Protein AF-A0A954HSK1-F1 (afdb_monomer_lite)

Foldseek 3Di:
DVPVVPDVVVVVVVVVVVVVVVCVVPDDDPPPPWDWDDDQFKIKIWWWFPDDPTWIKIWMAGQQQQKIKIFIQDPVVRDTDDIDIDRVCVVVVDDPPPPRWGKDKGKDAACDCDDPPFRWTRIWIWMAGPVVRDIDIDIDTDDDD

pLDDT: mean 80.38, std 12.15, range [47.47, 95.31]

Sequence (145 aa):
MKTLLKQPVLILAAGFLLGAAWVTVTQPKPALANTASGNDKFSMCTVPVAAVGETDAVFILDHLTGVLRGAYLNSQAGGFSHTYLRNVAADFQLNPSTPEPKYCIVSGNANVTGGRGNQPANGLVYVAELTSGTVVAYGFTKPQG

Radius of gyration: 23.61 Å; chains: 1; bounding box: 53×53×65 Å

Secondary structure (DSSP, 8-state):
-TTGGG-HHHHHHHHHHHHHHHHHH----------EEE-SSEEEEEEEE-STT-EEEEEEEETTT-EEEEEEEETTTTEEEEEEEEEHHHHTT--TTSSS--EEEEEEE----PPTT-PEEEEEEEEEETTTTEEEEEEEEPP--

Structure (mmCIF, N/CA/C/O backbone):
data_AF-A0A954HSK1-F1
#
_entry.id   AF-A0A954HSK1-F1
#
loop_
_atom_site.group_PDB
_atom_site.id
_atom_site.type_symbol
_atom_site.label_atom_id
_atom_site.label_alt_id
_atom_site.label_comp_id
_atom_site.label_asym_id
_atom_site.label_entity_id
_atom_site.label_seq_id
_atom_site.pdbx_PDB_ins_code
_atom_site.Cartn_x
_atom_site.Cartn_y
_atom_site.Cartn_z
_atom_site.occupancy
_atom_site.B_iso_or_equiv
_atom_site.auth_seq_id
_atom_site.auth_comp_id
_atom_site.auth_asym_id
_atom_site.auth_atom_id
_atom_site.pdbx_PDB_model_num
ATOM 1 N N . MET A 1 1 ? -33.782 -34.584 41.632 1.00 54.47 1 MET A N 1
ATOM 2 C CA . MET A 1 1 ? -33.312 -33.666 40.562 1.00 54.47 1 MET A CA 1
ATOM 3 C C . MET A 1 1 ? -34.256 -32.505 40.223 1.00 54.47 1 MET A C 1
ATOM 5 O O . MET A 1 1 ? -33.760 -31.502 39.739 1.00 54.47 1 MET A O 1
ATOM 9 N N . LYS A 1 2 ? -35.577 -32.565 40.472 1.00 53.38 2 LYS A N 1
ATOM 10 C CA . LYS A 1 2 ? -36.521 -31.496 40.058 1.00 53.38 2 LYS A CA 1
ATOM 11 C C . LYS A 1 2 ? -36.500 -30.211 40.916 1.00 53.38 2 LYS A C 1
ATOM 13 O O . LYS A 1 2 ? -37.094 -29.215 40.523 1.00 53.38 2 LYS A O 1
ATOM 18 N N . THR A 1 3 ? -35.824 -30.215 42.067 1.00 59.06 3 THR A N 1
ATOM 19 C CA . THR A 1 3 ? -35.795 -29.094 43.029 1.00 59.06 3 THR A CA 1
ATOM 20 C C . THR A 1 3 ? -34.667 -28.085 42.792 1.00 59.06 3 THR A C 1
ATOM 22 O O . THR A 1 3 ? -34.818 -26.925 43.156 1.00 59.06 3 THR A O 1
ATOM 25 N N . LEU A 1 4 ? -33.576 -28.489 42.129 1.00 57.75 4 LEU A N 1
ATOM 26 C CA . LEU A 1 4 ? -32.435 -27.613 41.815 1.00 57.75 4 LEU A CA 1
ATOM 27 C C . LEU A 1 4 ? -32.774 -26.555 40.751 1.00 57.75 4 LEU A C 1
ATOM 29 O O . LEU A 1 4 ? -32.290 -25.433 40.824 1.00 57.75 4 LEU A O 1
ATOM 33 N N . LEU A 1 5 ? -33.669 -26.877 39.809 1.00 58.47 5 LEU A N 1
ATOM 34 C CA . LEU A 1 5 ? -34.065 -25.967 38.727 1.00 58.47 5 LEU A CA 1
ATOM 35 C C . LEU A 1 5 ? -34.993 -24.818 39.170 1.00 58.47 5 LEU A C 1
ATOM 37 O O . LEU A 1 5 ? -35.263 -23.926 38.376 1.00 58.47 5 LEU A O 1
ATOM 41 N N . LYS A 1 6 ? -35.518 -24.841 40.405 1.00 61.25 6 LYS A N 1
ATOM 42 C CA . LYS A 1 6 ? -36.477 -23.836 40.906 1.00 61.25 6 LYS A CA 1
ATOM 43 C C . LYS A 1 6 ? -35.844 -22.746 41.770 1.00 61.25 6 LYS A C 1
ATOM 45 O O . LYS A 1 6 ? -36.559 -21.847 42.203 1.00 61.25 6 LYS A O 1
ATOM 50 N N . GLN A 1 7 ? -34.543 -22.815 42.056 1.00 78.69 7 GLN A N 1
ATOM 51 C CA . GLN A 1 7 ? -33.898 -21.802 42.887 1.00 78.69 7 GLN A CA 1
ATOM 52 C C . GLN A 1 7 ? -33.557 -20.564 42.042 1.00 78.69 7 GLN A C 1
ATOM 54 O O . GLN A 1 7 ? -32.694 -20.649 41.166 1.00 78.69 7 GLN A O 1
ATOM 59 N N . PRO A 1 8 ? -34.185 -19.403 42.309 1.00 78.38 8 PRO A N 1
ATOM 60 C CA . PRO A 1 8 ? -34.007 -18.200 41.494 1.00 78.38 8 PRO A CA 1
ATOM 61 C C . PRO A 1 8 ? -32.551 -17.714 41.474 1.00 78.38 8 PRO A C 1
ATOM 63 O O . PRO A 1 8 ? -32.095 -17.172 40.474 1.00 78.38 8 PRO A O 1
ATOM 66 N N . VAL A 1 9 ? -31.788 -17.991 42.537 1.00 83.19 9 VAL A N 1
ATOM 67 C CA . VAL A 1 9 ? -30.360 -17.654 42.639 1.00 83.19 9 VAL A CA 1
ATOM 68 C C . VAL A 1 9 ? -29.503 -18.458 41.654 1.00 83.19 9 VAL A C 1
ATOM 70 O O . VAL A 1 9 ? -28.593 -17.900 41.048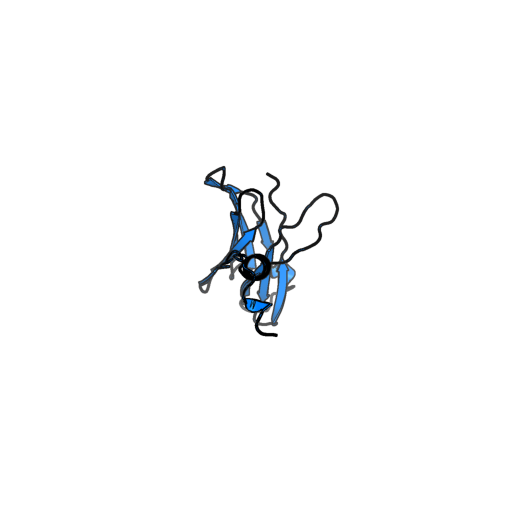 1.00 83.19 9 VAL A O 1
ATOM 73 N N . LEU A 1 10 ? -29.806 -19.745 41.439 1.00 83.44 10 LEU A N 1
ATOM 74 C CA . LEU A 1 10 ? -29.075 -20.581 40.477 1.00 83.44 10 LEU A CA 1
ATOM 75 C C . LEU A 1 10 ? -29.348 -20.144 39.034 1.00 83.44 10 LEU A C 1
ATOM 77 O O . LEU A 1 10 ? -28.430 -20.119 38.219 1.00 83.44 10 LEU A O 1
ATOM 81 N N . ILE A 1 11 ? -30.588 -19.746 38.736 1.00 85.25 11 ILE A N 1
ATOM 82 C CA . ILE A 1 11 ? -30.963 -19.204 37.424 1.00 85.25 11 ILE A CA 1
ATOM 83 C C . ILE A 1 11 ? -30.251 -17.867 37.178 1.00 85.25 11 ILE A C 1
ATOM 85 O O . ILE A 1 11 ? -29.706 -17.658 36.097 1.00 85.25 11 ILE A O 1
ATOM 89 N N . LEU A 1 12 ? -30.197 -16.989 38.187 1.00 88.38 12 LEU A N 1
ATOM 90 C CA . LEU A 1 12 ? -29.497 -15.707 38.093 1.00 88.38 12 LEU A CA 1
ATOM 91 C C . LEU A 1 12 ? -27.989 -15.898 37.877 1.00 88.38 12 LEU A C 1
ATOM 93 O O . LEU A 1 12 ? -27.414 -15.263 36.997 1.00 88.38 12 LEU A O 1
ATOM 97 N N . ALA A 1 13 ? -27.355 -16.793 38.639 1.00 88.69 13 ALA A N 1
ATOM 98 C CA . ALA A 1 13 ? -25.929 -17.082 38.505 1.00 88.69 13 ALA A CA 1
ATOM 99 C C . ALA A 1 13 ? -25.595 -17.678 37.128 1.00 88.69 13 ALA A C 1
ATOM 101 O O . ALA A 1 13 ? -24.639 -17.248 36.483 1.00 88.69 13 ALA A O 1
ATOM 102 N N . ALA A 1 14 ? -26.412 -18.616 36.640 1.00 89.75 14 ALA A N 1
ATOM 103 C CA . ALA A 1 14 ? -26.256 -19.175 35.301 1.00 89.75 14 ALA A CA 1
ATOM 104 C C . ALA A 1 14 ? -26.446 -18.107 34.210 1.00 89.75 14 ALA A C 1
ATOM 106 O O . ALA A 1 14 ? -25.651 -18.044 33.275 1.00 89.75 14 ALA A O 1
ATOM 107 N N . GLY A 1 15 ? -27.448 -17.232 34.352 1.00 89.69 15 GLY A N 1
ATOM 108 C CA . GLY A 1 15 ? -27.687 -16.117 33.435 1.00 89.69 15 GLY A CA 1
ATOM 109 C C . GLY A 1 15 ? -26.542 -15.103 33.415 1.00 89.69 15 GLY A C 1
ATOM 110 O O . GLY A 1 15 ? -26.143 -14.656 32.343 1.00 89.69 15 GLY A O 1
ATOM 111 N N . PHE A 1 16 ? -25.957 -14.792 34.573 1.00 91.12 16 PHE A N 1
ATOM 112 C CA . PHE A 1 16 ? -24.800 -13.903 34.674 1.00 91.12 16 PHE A CA 1
ATOM 113 C C . PHE A 1 16 ? -23.557 -14.499 34.003 1.00 91.12 16 PHE A C 1
ATOM 115 O O . PHE A 1 16 ? -22.885 -13.813 33.238 1.00 91.12 16 PHE A O 1
ATOM 122 N N . LEU A 1 17 ? -23.278 -15.786 34.231 1.00 91.50 17 LEU A N 1
ATOM 123 C CA . LEU A 1 17 ? -22.145 -16.476 33.606 1.00 91.50 17 LEU A CA 1
ATOM 124 C C . LEU A 1 17 ? -22.306 -16.588 32.087 1.00 91.50 17 LEU A C 1
ATOM 126 O O . LEU A 1 17 ? -21.351 -16.348 31.351 1.00 91.50 17 LEU A O 1
ATOM 130 N N . LEU A 1 18 ? -23.516 -16.893 31.614 1.00 89.81 18 LEU A N 1
ATOM 131 C CA . LEU A 1 18 ? -23.827 -16.915 30.185 1.00 89.81 18 LEU A CA 1
ATOM 132 C C . LEU A 1 18 ? -23.731 -15.518 29.564 1.00 89.81 18 LEU A C 1
ATOM 134 O O . LEU A 1 18 ? -23.161 -15.380 28.487 1.00 89.81 18 LEU A O 1
ATOM 138 N N . GLY A 1 19 ? -24.223 -14.481 30.247 1.00 86.88 19 GLY A N 1
ATOM 139 C CA . GLY A 1 19 ? -24.114 -13.093 29.794 1.00 86.88 19 GLY A CA 1
ATOM 140 C C . GLY A 1 19 ? -22.663 -12.621 29.707 1.00 86.88 19 GLY A C 1
ATOM 141 O O . GLY A 1 19 ? -22.258 -12.063 28.690 1.00 86.88 19 GLY A O 1
ATOM 142 N N . ALA A 1 20 ? -21.852 -12.913 30.726 1.00 86.06 20 ALA A N 1
ATOM 143 C CA . ALA A 1 20 ? -20.425 -12.603 30.731 1.00 86.06 20 ALA A CA 1
ATOM 144 C C . ALA A 1 20 ? -19.673 -13.348 29.614 1.00 86.06 20 ALA A C 1
ATOM 146 O O . ALA A 1 20 ? -18.839 -12.753 28.932 1.00 86.06 20 ALA A O 1
ATOM 147 N N . ALA A 1 21 ? -20.008 -14.620 29.375 1.00 85.12 21 ALA A N 1
ATOM 148 C CA . ALA A 1 21 ? -19.459 -15.391 28.263 1.00 85.12 21 ALA A CA 1
ATOM 149 C C . ALA A 1 21 ? -19.902 -14.844 26.894 1.00 85.12 21 ALA A C 1
ATOM 151 O O . ALA A 1 21 ? -19.134 -14.883 25.939 1.00 85.12 21 ALA A O 1
ATOM 152 N N . TRP A 1 22 ? -21.112 -14.292 26.781 1.00 83.88 22 TRP A N 1
ATOM 153 C CA . TRP A 1 22 ? -21.596 -13.712 25.526 1.00 83.88 22 TRP A CA 1
ATOM 154 C C . TRP A 1 22 ? -20.839 -12.430 25.152 1.00 83.88 22 TRP A C 1
ATOM 156 O O . TRP A 1 22 ? -20.474 -12.243 23.993 1.00 83.88 22 TRP A O 1
ATOM 166 N N . VAL A 1 23 ? -20.521 -11.584 26.140 1.00 80.38 23 VAL A N 1
ATOM 167 C CA . VAL A 1 23 ? -19.785 -10.319 25.940 1.00 80.38 23 VAL A CA 1
ATOM 168 C C . VAL A 1 23 ? -18.364 -10.540 25.405 1.00 80.38 23 VAL A C 1
ATOM 170 O O . VAL A 1 23 ? -17.850 -9.698 24.663 1.00 80.38 23 VAL A O 1
ATOM 173 N N . THR A 1 24 ? -17.718 -11.664 25.733 1.00 77.44 24 THR A N 1
ATOM 174 C CA . THR A 1 24 ? -16.378 -11.979 25.207 1.00 77.44 24 THR A CA 1
ATOM 175 C C . THR A 1 24 ? -16.419 -12.470 23.760 1.00 77.44 24 THR A C 1
ATOM 177 O O . THR A 1 24 ? -15.468 -12.244 23.013 1.00 77.44 24 THR A O 1
ATOM 180 N N . VAL A 1 25 ? -17.527 -13.079 23.330 1.00 78.25 25 VAL A N 1
ATOM 181 C CA . VAL A 1 25 ? -17.711 -13.563 21.953 1.00 78.25 25 VAL A CA 1
ATOM 182 C C . VAL A 1 25 ? -18.120 -12.429 21.009 1.00 78.25 25 VAL A C 1
ATOM 184 O O . VAL A 1 25 ? -17.674 -12.397 19.862 1.00 78.25 25 VAL A O 1
ATOM 187 N N . THR A 1 26 ? -18.918 -11.464 21.478 1.00 69.25 26 THR A N 1
ATOM 188 C CA . THR A 1 26 ? -19.485 -10.395 20.635 1.00 69.25 26 THR A CA 1
ATOM 189 C C . THR A 1 26 ? -18.685 -9.095 20.632 1.00 69.25 26 THR A C 1
ATOM 191 O O . THR A 1 26 ? -19.245 -8.047 20.319 1.00 69.25 26 THR A O 1
ATOM 194 N N . GLN A 1 27 ? -17.396 -9.125 20.980 1.00 69.00 27 GLN A N 1
ATOM 195 C CA . GLN A 1 27 ? -16.542 -7.940 20.872 1.00 69.00 27 GLN A CA 1
ATOM 196 C C . GLN A 1 27 ? -16.604 -7.414 19.422 1.00 69.00 27 GLN A C 1
ATOM 198 O O . GLN A 1 27 ? -16.204 -8.151 18.508 1.00 69.00 27 GLN A O 1
ATOM 203 N N . PRO A 1 28 ? -17.119 -6.192 19.175 1.00 58.75 28 PRO A N 1
ATOM 204 C CA . PRO A 1 28 ? -17.152 -5.630 17.836 1.00 58.75 28 PRO A CA 1
ATOM 205 C C . PRO A 1 28 ? -15.710 -5.481 17.359 1.00 58.75 28 PRO A C 1
ATOM 207 O O . PRO A 1 28 ? -14.928 -4.714 17.916 1.00 58.75 28 PRO A O 1
ATOM 210 N N . LYS A 1 29 ? -15.335 -6.270 16.352 1.00 57.84 29 LYS A N 1
ATOM 211 C CA . LYS A 1 29 ? -14.052 -6.090 15.680 1.00 57.84 29 LYS A CA 1
ATOM 212 C C . LYS A 1 29 ? -14.208 -4.886 14.753 1.00 57.84 29 LYS A C 1
ATOM 214 O O . LYS A 1 29 ? -15.167 -4.883 13.977 1.00 57.84 29 LYS A O 1
ATOM 219 N N . PRO A 1 30 ? -13.320 -3.881 14.814 1.00 56.09 30 PRO A N 1
ATOM 220 C CA . PRO A 1 30 ? -13.369 -2.783 13.864 1.00 56.09 30 PRO A CA 1
ATOM 221 C C . PRO A 1 30 ? -13.253 -3.363 12.452 1.00 56.09 30 PRO A C 1
ATOM 223 O O . PRO A 1 30 ? -12.330 -4.125 12.152 1.00 56.09 30 PRO A O 1
ATOM 226 N N . ALA A 1 31 ? -14.232 -3.057 11.603 1.00 47.47 31 ALA A N 1
ATOM 227 C CA . ALA A 1 31 ? -14.201 -3.429 10.200 1.00 47.47 31 ALA A CA 1
ATOM 228 C C . ALA A 1 31 ? -13.207 -2.501 9.497 1.00 47.47 31 ALA A C 1
ATOM 230 O O . ALA A 1 31 ? -13.550 -1.396 9.089 1.00 47.47 31 ALA A O 1
ATOM 231 N N . LEU A 1 32 ? -11.953 -2.938 9.409 1.00 58.03 32 LEU A N 1
ATOM 232 C CA . LEU A 1 32 ? -10.933 -2.238 8.642 1.00 58.03 32 LEU A CA 1
ATOM 233 C C . LEU A 1 32 ? -11.156 -2.565 7.163 1.00 58.03 32 LEU A C 1
ATOM 235 O O . LEU A 1 32 ? -10.751 -3.620 6.677 1.00 58.03 32 LEU A O 1
ATOM 239 N N . ALA A 1 33 ? -11.879 -1.695 6.461 1.00 52.28 33 ALA A N 1
ATOM 240 C CA . ALA A 1 33 ? -12.041 -1.799 5.019 1.00 52.28 33 ALA A CA 1
ATOM 241 C C . ALA A 1 33 ? -10.827 -1.155 4.339 1.00 52.28 33 ALA A C 1
ATOM 243 O O . ALA A 1 33 ? -10.836 0.025 3.994 1.00 52.28 33 ALA A O 1
ATOM 244 N N . ASN A 1 34 ? -9.768 -1.939 4.150 1.00 67.75 34 ASN A N 1
ATOM 245 C CA . ASN A 1 34 ? -8.662 -1.550 3.287 1.00 67.75 34 ASN A CA 1
ATOM 246 C C . ASN A 1 34 ? -9.191 -1.493 1.852 1.00 67.75 34 ASN A C 1
ATOM 248 O O . ASN A 1 34 ? -9.545 -2.520 1.271 1.00 67.75 34 ASN A O 1
ATOM 252 N N . THR A 1 35 ? -9.286 -0.292 1.292 1.00 76.06 35 THR A N 1
ATOM 253 C CA . THR A 1 35 ? -9.765 -0.107 -0.078 1.00 76.06 35 THR A CA 1
ATOM 254 C C . THR A 1 35 ? -8.575 0.041 -1.009 1.00 76.06 35 THR A C 1
ATOM 256 O O . THR A 1 35 ? -7.611 0.738 -0.693 1.00 76.06 35 THR A O 1
ATOM 259 N N . ALA A 1 36 ? -8.631 -0.630 -2.155 1.00 82.69 36 ALA A N 1
ATOM 260 C CA . ALA A 1 36 ? -7.688 -0.444 -3.245 1.00 82.69 36 ALA A CA 1
ATOM 261 C C . ALA A 1 36 ? -8.471 -0.131 -4.519 1.00 82.69 36 ALA A C 1
ATOM 263 O O . ALA A 1 36 ? -9.518 -0.724 -4.779 1.00 82.69 36 ALA A O 1
ATOM 264 N N . SER A 1 37 ? -7.981 0.826 -5.293 1.00 85.75 37 SER A N 1
ATOM 265 C CA . SER A 1 37 ? -8.555 1.211 -6.578 1.00 85.75 37 SER A CA 1
ATOM 266 C C . SER A 1 37 ? -7.439 1.687 -7.491 1.00 85.75 37 SER A C 1
ATOM 268 O O . SER A 1 37 ? -6.446 2.246 -7.029 1.00 85.75 37 SER A O 1
ATOM 270 N N . GLY A 1 38 ? -7.569 1.471 -8.790 1.00 86.56 38 GLY A N 1
ATOM 271 C CA . GLY A 1 38 ? -6.535 1.858 -9.732 1.00 86.56 38 GLY A CA 1
ATOM 272 C C . GLY A 1 38 ? -7.015 1.871 -11.168 1.00 86.56 38 GLY A C 1
ATOM 273 O O . GLY A 1 38 ? -8.092 1.379 -11.496 1.00 86.56 38 GLY A O 1
ATOM 274 N N . ASN A 1 39 ? -6.182 2.460 -12.009 1.00 87.00 39 ASN A N 1
ATOM 275 C CA . ASN A 1 39 ? -6.240 2.402 -13.457 1.00 87.00 39 ASN A CA 1
ATOM 276 C C . ASN A 1 39 ? -4.867 1.958 -13.994 1.00 87.00 39 ASN A C 1
ATOM 278 O O . ASN A 1 39 ? -3.955 1.674 -13.218 1.00 87.00 39 ASN A O 1
ATOM 282 N N . ASP A 1 40 ? -4.714 1.954 -15.317 1.00 85.56 40 ASP A N 1
ATOM 283 C CA . ASP A 1 40 ? -3.494 1.487 -15.991 1.00 85.56 40 ASP A CA 1
ATOM 284 C C . ASP A 1 40 ? -2.227 2.287 -15.636 1.00 85.56 40 ASP A C 1
ATOM 286 O O . ASP A 1 40 ? -1.118 1.798 -15.818 1.00 85.56 40 ASP A O 1
ATOM 290 N N . LYS A 1 41 ? -2.366 3.527 -15.149 1.00 89.19 41 LYS A N 1
ATOM 291 C CA . LYS A 1 41 ? -1.234 4.423 -14.850 1.00 89.19 41 LYS A CA 1
ATOM 292 C C . LYS A 1 41 ? -0.957 4.561 -13.363 1.00 89.19 41 LYS A C 1
ATOM 294 O O . LYS A 1 41 ? 0.193 4.695 -12.956 1.00 89.19 41 LYS A O 1
ATOM 299 N N . PHE A 1 42 ? -2.006 4.568 -12.553 1.00 92.19 42 PHE A N 1
ATOM 300 C CA . PHE A 1 42 ? -1.937 4.824 -11.126 1.00 92.19 42 PHE A CA 1
ATOM 301 C C . PHE A 1 42 ? -2.824 3.848 -10.379 1.00 92.19 42 PHE A C 1
ATOM 303 O O . PHE A 1 42 ? -3.974 3.615 -10.741 1.00 92.19 42 PHE A O 1
ATOM 310 N N . SER A 1 43 ? -2.317 3.320 -9.278 1.00 94.19 43 SER A N 1
ATOM 311 C CA . SER A 1 43 ? -3.129 2.571 -8.326 1.00 94.19 43 SER A CA 1
ATOM 312 C C . SER A 1 43 ? -2.927 3.126 -6.937 1.00 94.19 43 SER A C 1
ATOM 314 O O . SER A 1 43 ? -1.847 3.606 -6.607 1.00 94.19 43 SER A O 1
ATOM 316 N N . MET A 1 44 ? -3.970 3.073 -6.127 1.00 92.69 44 MET A N 1
ATOM 317 C CA . MET A 1 44 ? -3.956 3.572 -4.769 1.00 92.69 44 MET A CA 1
ATOM 318 C C . MET A 1 44 ? -4.554 2.564 -3.804 1.00 92.69 44 MET A C 1
ATOM 320 O O . MET A 1 44 ? -5.441 1.787 -4.161 1.00 92.69 44 MET A O 1
ATOM 324 N N . CYS A 1 45 ? -4.090 2.610 -2.563 1.00 92.12 45 CYS A N 1
ATOM 325 C CA . CYS A 1 45 ? -4.681 1.853 -1.473 1.00 92.12 45 CYS A CA 1
ATOM 326 C C . CYS A 1 45 ? -4.681 2.654 -0.173 1.00 92.12 45 CYS A C 1
ATOM 328 O O . CYS A 1 45 ? -3.782 3.466 0.072 1.00 92.12 45 CYS A O 1
ATOM 330 N N . THR A 1 46 ? -5.667 2.385 0.676 1.00 90.88 46 THR A N 1
ATOM 331 C CA . THR A 1 46 ? -5.700 2.873 2.055 1.00 90.88 46 THR A CA 1
ATOM 332 C C . THR A 1 46 ? -5.103 1.831 2.993 1.00 90.88 46 THR A C 1
ATOM 334 O O . THR A 1 46 ? -5.308 0.626 2.823 1.00 90.88 46 THR A O 1
ATOM 337 N N . VAL A 1 47 ? -4.327 2.289 3.971 1.00 88.69 47 VAL A N 1
ATOM 338 C CA . VAL A 1 47 ? -3.744 1.459 5.024 1.00 88.69 47 VAL A CA 1
ATOM 339 C C . VAL A 1 47 ? -4.199 2.029 6.369 1.00 88.69 47 VAL A C 1
ATOM 341 O O . VAL A 1 47 ? -3.841 3.167 6.683 1.00 88.69 47 VAL A O 1
ATOM 344 N N . PRO A 1 48 ? -4.946 1.269 7.180 1.00 83.06 48 PRO A N 1
ATOM 345 C CA . PRO A 1 48 ? -5.370 1.724 8.493 1.00 83.06 48 PRO A CA 1
ATOM 346 C C . PRO A 1 48 ? -4.164 1.808 9.426 1.00 83.06 48 PRO A C 1
ATOM 348 O O . PRO A 1 48 ? -3.388 0.854 9.549 1.00 83.06 48 PRO A O 1
ATOM 351 N N . VAL A 1 49 ? -4.013 2.940 10.114 1.00 80.50 49 VAL A N 1
ATOM 352 C CA . VAL A 1 49 ? -2.939 3.153 11.087 1.00 80.50 49 VAL A CA 1
ATOM 353 C C . VAL A 1 49 ? -3.548 3.340 12.472 1.00 80.50 49 VAL A C 1
ATOM 355 O O . VAL A 1 49 ? -4.267 4.299 12.739 1.00 80.50 49 VAL A O 1
ATOM 358 N N . ALA A 1 50 ? -3.216 2.442 13.401 1.00 72.00 50 ALA A N 1
ATOM 359 C CA . ALA A 1 50 ? -3.555 2.577 14.817 1.00 72.00 50 ALA A CA 1
ATOM 360 C C . ALA A 1 50 ? -2.615 3.606 15.469 1.00 72.00 50 ALA A C 1
ATOM 362 O O . ALA A 1 50 ? -1.670 3.297 16.212 1.00 72.00 50 ALA A O 1
ATOM 363 N N . ALA A 1 51 ? -2.845 4.869 15.128 1.00 65.50 51 ALA A N 1
ATOM 364 C CA . ALA A 1 51 ? -2.295 6.027 15.808 1.00 65.50 51 ALA A CA 1
ATOM 365 C C . ALA A 1 51 ? -3.336 6.652 16.747 1.00 65.50 51 ALA A C 1
ATOM 367 O O . ALA A 1 51 ? -4.495 6.242 16.777 1.00 65.50 51 ALA A O 1
ATOM 368 N N . VAL A 1 52 ? -2.896 7.606 17.570 1.00 53.53 52 VAL A N 1
ATOM 369 C CA . VAL A 1 52 ? -3.806 8.396 18.409 1.00 53.53 52 VAL A CA 1
ATOM 370 C C . VAL A 1 52 ? -4.768 9.128 17.469 1.00 53.53 52 VAL A C 1
ATOM 372 O O . VAL A 1 52 ? -4.325 9.968 16.693 1.00 53.53 52 VAL A O 1
ATOM 375 N N . GLY A 1 53 ? -6.057 8.779 17.516 1.00 59.25 53 GLY A N 1
ATOM 376 C CA . GLY A 1 53 ? -7.094 9.389 16.678 1.00 59.25 53 GLY A CA 1
ATOM 377 C C . GLY A 1 53 ? -7.477 8.638 15.398 1.00 59.25 53 GLY A C 1
ATOM 378 O O . GLY A 1 53 ? -8.030 9.299 14.528 1.00 59.25 53 GLY A O 1
ATOM 379 N N . GLU A 1 54 ? -7.198 7.323 15.307 1.00 59.00 54 GLU A N 1
ATOM 380 C CA . GLU A 1 54 ? -7.631 6.398 14.232 1.00 59.00 54 GLU A CA 1
ATOM 381 C C . GLU A 1 54 ? -7.665 7.045 12.841 1.00 59.00 54 GLU A C 1
ATOM 383 O O . GLU A 1 54 ? -8.708 7.504 12.375 1.00 59.00 54 GLU A O 1
ATOM 388 N N . THR A 1 55 ? -6.517 7.075 12.163 1.00 73.44 55 THR A N 1
ATOM 389 C CA . THR A 1 55 ? -6.429 7.701 10.843 1.00 73.44 55 THR A CA 1
ATOM 390 C C . THR A 1 55 ? -5.806 6.792 9.799 1.00 73.44 55 THR A C 1
ATOM 392 O O . THR A 1 55 ? -4.912 5.995 10.084 1.00 73.44 55 THR A O 1
ATOM 395 N N . ASP A 1 56 ? -6.276 6.941 8.564 1.00 82.62 56 ASP A N 1
ATOM 396 C CA . ASP A 1 56 ? -5.778 6.192 7.419 1.00 82.62 56 ASP A CA 1
ATOM 397 C C . ASP A 1 56 ? -4.535 6.849 6.816 1.00 82.62 56 ASP A C 1
ATOM 399 O O . ASP A 1 56 ? -4.422 8.075 6.703 1.00 82.62 56 ASP A O 1
ATOM 403 N N . ALA A 1 57 ? -3.606 6.008 6.376 1.00 88.06 57 ALA A N 1
ATOM 404 C CA . ALA A 1 57 ? -2.578 6.388 5.426 1.00 88.06 57 ALA A CA 1
ATOM 405 C C . ALA A 1 57 ? -3.038 6.029 4.011 1.00 88.06 57 ALA A C 1
ATOM 407 O O . ALA A 1 57 ? -3.649 4.985 3.783 1.00 88.06 57 ALA A O 1
ATOM 408 N N . VAL A 1 58 ? -2.733 6.888 3.046 1.00 90.44 58 VAL A N 1
ATOM 409 C CA . VAL A 1 58 ? -3.070 6.680 1.637 1.00 90.44 58 VAL A CA 1
ATOM 410 C C . VAL A 1 58 ? -1.784 6.566 0.847 1.00 90.44 58 VAL A C 1
ATOM 412 O O . VAL A 1 58 ? -0.884 7.391 1.005 1.00 90.44 58 VAL A O 1
ATOM 415 N N . PHE A 1 59 ? -1.712 5.562 -0.020 1.00 93.88 59 PHE A N 1
ATOM 416 C CA . PHE A 1 59 ? -0.577 5.331 -0.902 1.00 93.88 59 PHE A CA 1
ATOM 417 C C . PHE A 1 59 ? -1.023 5.313 -2.352 1.00 93.88 59 PHE A C 1
ATOM 419 O O . PHE A 1 59 ? -2.103 4.820 -2.664 1.00 93.88 59 PHE A O 1
ATOM 426 N N . ILE A 1 60 ? -0.176 5.846 -3.224 1.00 94.56 60 ILE A N 1
ATOM 427 C CA . ILE A 1 60 ? -0.356 5.904 -4.668 1.00 94.56 60 ILE A CA 1
ATOM 428 C C . ILE A 1 60 ? 0.926 5.384 -5.314 1.00 94.56 60 ILE A C 1
ATOM 430 O O . ILE A 1 60 ? 2.018 5.890 -5.046 1.00 94.56 60 ILE A O 1
ATOM 434 N N . LEU A 1 61 ? 0.779 4.389 -6.176 1.00 95.31 61 LEU A N 1
ATOM 435 C CA . LEU A 1 61 ? 1.827 3.852 -7.024 1.00 95.31 61 LEU A CA 1
ATOM 436 C C . LEU A 1 61 ? 1.643 4.364 -8.450 1.00 95.31 61 LEU A C 1
ATOM 438 O O . LEU A 1 61 ? 0.577 4.197 -9.043 1.00 95.31 61 LEU A O 1
ATOM 442 N N . ASP A 1 62 ? 2.695 4.971 -8.983 1.00 93.12 62 ASP A N 1
ATOM 443 C CA . ASP A 1 62 ? 2.828 5.289 -10.402 1.00 93.12 62 ASP A CA 1
ATOM 444 C C . ASP A 1 62 ? 3.424 4.083 -11.136 1.00 93.12 62 ASP A C 1
ATOM 446 O O . ASP A 1 62 ? 4.557 3.684 -10.859 1.00 93.12 62 ASP A O 1
ATOM 450 N N . HIS A 1 63 ? 2.661 3.502 -12.062 1.00 90.62 63 HIS A N 1
ATOM 451 C CA . HIS A 1 63 ? 3.075 2.317 -12.818 1.00 90.62 63 HIS A CA 1
ATOM 452 C C . HIS A 1 63 ? 4.106 2.634 -13.899 1.00 90.62 63 HIS A C 1
ATOM 454 O O . HIS A 1 63 ? 4.886 1.761 -14.261 1.00 90.62 63 HIS A O 1
ATOM 460 N N . LEU A 1 64 ? 4.162 3.878 -14.381 1.00 87.31 64 LEU A N 1
ATOM 461 C CA . LEU A 1 64 ? 5.135 4.281 -15.393 1.00 87.31 64 LEU A CA 1
ATOM 462 C C . LEU A 1 64 ? 6.520 4.479 -14.775 1.00 87.31 64 LEU A C 1
ATOM 464 O O . LEU A 1 64 ? 7.524 4.035 -15.326 1.00 87.31 64 LEU A O 1
ATOM 468 N N . THR A 1 65 ? 6.580 5.174 -13.637 1.00 88.19 65 THR A N 1
ATOM 469 C CA . THR A 1 65 ? 7.861 5.527 -13.001 1.00 88.19 65 THR A CA 1
ATOM 470 C C . THR A 1 65 ? 8.285 4.560 -11.899 1.00 88.19 65 THR A C 1
ATOM 472 O O . THR A 1 65 ? 9.440 4.595 -11.475 1.00 88.19 65 THR A O 1
ATOM 475 N N . GLY A 1 66 ? 7.377 3.710 -11.409 1.00 89.56 66 GLY A N 1
ATOM 476 C CA . GLY A 1 66 ? 7.626 2.854 -10.249 1.00 89.56 66 GLY A CA 1
ATOM 477 C C . GLY A 1 66 ? 7.841 3.658 -8.965 1.00 89.56 66 GLY A C 1
ATOM 478 O O . GLY A 1 66 ? 8.536 3.206 -8.056 1.00 89.56 66 GLY A O 1
ATOM 479 N N . VAL A 1 67 ? 7.303 4.877 -8.879 1.00 92.88 67 VAL A N 1
ATOM 480 C CA . VAL A 1 67 ? 7.402 5.698 -7.668 1.00 92.88 67 VAL A CA 1
ATOM 481 C C . VAL A 1 67 ? 6.173 5.463 -6.800 1.00 92.88 67 VAL A C 1
ATOM 483 O O . VAL A 1 67 ? 5.047 5.787 -7.180 1.00 92.88 67 VAL A O 1
ATOM 486 N N . LEU A 1 68 ? 6.409 4.942 -5.599 1.00 94.81 68 LEU A N 1
ATOM 487 C CA . LEU A 1 68 ? 5.424 4.820 -4.535 1.00 94.81 68 LEU A CA 1
ATOM 488 C C . LEU A 1 68 ? 5.451 6.085 -3.679 1.00 94.81 68 LEU A C 1
ATOM 490 O O . LEU A 1 68 ? 6.482 6.437 -3.099 1.00 94.81 68 LEU A O 1
ATOM 494 N N . ARG A 1 69 ? 4.309 6.761 -3.583 1.00 94.88 69 ARG A N 1
ATOM 495 C CA . ARG A 1 69 ? 4.097 7.920 -2.712 1.00 94.88 69 ARG A CA 1
ATOM 496 C C . ARG A 1 69 ? 3.029 7.597 -1.686 1.00 94.88 69 ARG A C 1
ATOM 498 O O . ARG A 1 69 ? 2.090 6.871 -1.988 1.00 94.88 69 ARG A O 1
ATOM 505 N N . GLY A 1 70 ? 3.138 8.163 -0.497 1.00 92.06 70 GLY A N 1
ATOM 506 C CA . GLY A 1 70 ? 2.082 8.061 0.498 1.00 92.06 70 GLY A CA 1
ATOM 507 C C . GLY A 1 70 ? 2.070 9.225 1.463 1.00 92.06 70 GLY A C 1
ATOM 508 O O . GLY A 1 70 ? 3.036 9.985 1.547 1.00 92.06 70 GLY A O 1
ATOM 509 N N . ALA A 1 71 ? 0.965 9.371 2.174 1.00 89.44 71 ALA A N 1
ATOM 510 C CA . ALA A 1 71 ? 0.823 10.342 3.243 1.00 89.44 71 ALA A CA 1
ATOM 511 C C . ALA A 1 71 ? -0.207 9.861 4.265 1.00 89.44 71 ALA A C 1
ATOM 513 O O . ALA A 1 71 ? -1.079 9.046 3.957 1.00 89.44 71 ALA A O 1
ATOM 514 N N . TYR A 1 72 ? -0.115 10.391 5.477 1.00 86.19 72 TYR A N 1
ATOM 515 C CA . TYR A 1 72 ? -1.037 10.093 6.566 1.00 86.19 72 TYR A CA 1
ATOM 516 C C . TYR A 1 72 ? -2.073 11.184 6.631 1.00 86.19 72 TYR A C 1
ATOM 518 O O . TYR A 1 72 ? -1.748 12.365 6.505 1.00 86.19 72 TYR A O 1
ATOM 526 N N . LEU A 1 73 ? -3.315 10.803 6.876 1.00 81.50 73 LEU A N 1
ATOM 527 C CA . LEU A 1 73 ? -4.325 11.773 7.231 1.00 81.50 73 LEU A CA 1
ATOM 528 C C . LEU A 1 73 ? -4.086 12.234 8.678 1.00 81.50 73 LEU A C 1
ATOM 530 O O . LEU A 1 73 ? -3.980 11.426 9.601 1.00 81.50 73 LEU A O 1
ATOM 534 N N . ASN A 1 74 ? -3.984 13.544 8.882 1.00 78.50 74 ASN A N 1
ATOM 535 C CA . ASN A 1 74 ? -3.979 14.165 10.198 1.00 78.50 74 ASN A CA 1
ATOM 536 C C . ASN A 1 74 ? -5.398 14.656 10.507 1.00 78.50 74 ASN A C 1
ATOM 538 O O . ASN A 1 74 ? -5.838 15.678 9.977 1.00 78.50 74 ASN A O 1
ATOM 542 N N . SER A 1 75 ? -6.104 13.934 11.378 1.00 72.69 75 SER A N 1
ATOM 543 C CA . SER A 1 75 ? -7.479 14.253 11.776 1.00 72.69 75 SER A CA 1
ATOM 544 C C . SER A 1 75 ? -7.594 15.554 12.578 1.00 72.69 75 SER A C 1
ATOM 546 O O . SER A 1 75 ? -8.649 16.181 12.557 1.00 72.69 75 SER A O 1
ATOM 548 N N . GLN A 1 76 ? -6.517 16.007 13.230 1.00 75.00 76 GLN A N 1
ATOM 549 C CA . GLN A 1 76 ? -6.501 17.261 13.990 1.00 75.00 76 GLN A CA 1
ATOM 550 C C . GLN A 1 76 ? -6.288 18.487 13.092 1.00 75.00 76 GLN A C 1
ATOM 552 O O . GLN A 1 76 ? -6.907 19.524 13.308 1.00 75.00 76 GLN A O 1
ATOM 557 N N . ALA A 1 77 ? -5.419 18.373 12.081 1.00 75.56 77 ALA A N 1
ATOM 558 C CA . ALA A 1 77 ? -5.104 19.466 11.156 1.00 75.56 77 ALA A CA 1
ATOM 559 C C . ALA A 1 77 ? -5.994 19.492 9.897 1.00 75.56 77 ALA A C 1
ATOM 561 O O . ALA A 1 77 ? -5.938 20.454 9.134 1.00 75.56 77 ALA A O 1
ATOM 562 N N . GLY A 1 78 ? -6.792 18.446 9.655 1.00 75.12 78 GLY A N 1
ATOM 563 C CA . GLY A 1 78 ? -7.695 18.360 8.502 1.00 75.12 78 GLY A CA 1
ATOM 564 C C . GLY A 1 78 ? -6.988 18.179 7.153 1.00 75.12 78 GLY A C 1
ATOM 565 O O . GLY A 1 78 ? -7.534 18.565 6.123 1.00 75.12 78 GLY A O 1
ATOM 566 N N . GLY A 1 79 ? -5.775 17.617 7.137 1.00 81.88 79 GLY A N 1
ATOM 567 C CA . GLY A 1 79 ? -4.964 17.479 5.924 1.00 81.88 79 GLY A CA 1
ATOM 568 C C . GLY A 1 79 ? -3.966 16.326 5.980 1.00 81.88 79 GLY A C 1
ATOM 569 O O . GLY A 1 79 ? -3.868 15.622 6.984 1.00 81.88 79 GLY A O 1
ATOM 570 N N . PHE A 1 80 ? -3.218 16.130 4.893 1.00 83.25 80 PHE A N 1
ATOM 571 C CA . PHE A 1 80 ? -2.183 15.100 4.818 1.00 83.25 80 PHE A CA 1
ATOM 572 C C . PHE A 1 80 ? -0.861 15.579 5.431 1.00 83.25 80 PHE A C 1
ATOM 574 O O . PHE A 1 80 ? -0.398 16.683 5.145 1.00 83.25 80 PHE A O 1
ATOM 581 N N . SER A 1 81 ? -0.232 14.736 6.244 1.00 80.38 81 SER A N 1
ATOM 582 C CA . SER A 1 81 ? 1.092 14.956 6.831 1.00 80.38 81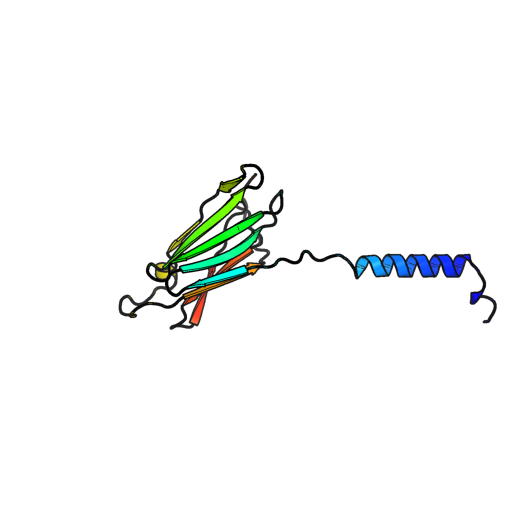 SER A CA 1
ATOM 583 C C . SER A 1 81 ? 1.981 13.717 6.662 1.00 80.38 81 SER A C 1
ATOM 585 O O . SER A 1 81 ? 1.520 12.671 6.209 1.00 80.38 81 SER A O 1
ATOM 587 N N . HIS A 1 82 ? 3.269 13.848 7.005 1.00 75.69 82 HIS A N 1
ATOM 588 C CA . HIS A 1 82 ? 4.278 12.778 6.947 1.00 75.69 82 HIS A CA 1
ATOM 589 C C . HIS A 1 82 ? 4.320 12.040 5.598 1.00 75.69 82 HIS A C 1
ATOM 591 O O . HIS A 1 82 ? 3.735 10.980 5.403 1.00 75.69 82 HIS A O 1
ATOM 597 N N . THR A 1 83 ? 5.044 12.602 4.638 1.00 85.69 83 THR A N 1
ATOM 598 C CA . THR A 1 83 ? 5.147 12.034 3.293 1.00 85.69 83 THR A CA 1
ATOM 599 C C . THR A 1 83 ? 6.074 10.820 3.248 1.00 85.69 83 THR A C 1
ATOM 601 O O . THR A 1 83 ? 7.175 10.829 3.796 1.00 85.69 83 THR A O 1
ATOM 604 N N . TYR A 1 84 ? 5.642 9.792 2.529 1.00 89.88 84 TYR A N 1
ATOM 605 C CA . TYR A 1 84 ? 6.428 8.622 2.162 1.00 89.88 84 TYR A CA 1
ATOM 606 C C . TYR A 1 84 ? 6.760 8.683 0.671 1.00 89.88 84 TYR A C 1
ATOM 608 O O . TYR A 1 84 ? 5.889 8.984 -0.148 1.00 89.88 84 TYR A O 1
ATOM 616 N N . LEU A 1 85 ? 8.007 8.384 0.309 1.00 93.81 85 LEU A N 1
ATOM 617 C CA . LEU A 1 85 ? 8.435 8.282 -1.083 1.00 93.81 85 LEU A CA 1
ATOM 618 C C . LEU A 1 85 ? 9.461 7.162 -1.220 1.00 93.81 85 LEU A C 1
ATOM 620 O O . LEU A 1 85 ? 10.484 7.164 -0.535 1.00 93.81 85 LEU A O 1
ATOM 624 N N . ARG A 1 86 ? 9.204 6.221 -2.130 1.00 93.94 86 ARG A N 1
ATOM 625 C CA . ARG A 1 86 ? 10.132 5.138 -2.460 1.00 93.94 86 ARG A CA 1
ATOM 626 C C . ARG A 1 86 ? 10.084 4.819 -3.949 1.00 93.94 86 ARG A C 1
ATOM 628 O O . ARG A 1 86 ? 9.011 4.764 -4.538 1.00 93.94 86 ARG A O 1
ATOM 635 N N . ASN A 1 87 ? 11.248 4.602 -4.552 1.00 92.75 87 ASN A N 1
ATOM 636 C CA . ASN A 1 87 ? 11.344 4.083 -5.912 1.00 92.75 87 ASN A CA 1
ATOM 637 C C . ASN A 1 87 ? 11.331 2.550 -5.853 1.00 92.75 87 ASN A C 1
ATOM 639 O O . ASN A 1 87 ? 12.341 1.950 -5.494 1.00 92.75 87 ASN A O 1
ATOM 643 N N . VAL A 1 88 ? 10.194 1.938 -6.183 1.00 92.00 88 VAL A N 1
ATOM 644 C CA . VAL A 1 88 ? 10.037 0.480 -6.149 1.00 92.00 88 VAL A CA 1
ATOM 645 C C . VAL A 1 88 ? 10.691 -0.185 -7.355 1.00 92.00 88 VAL A C 1
ATOM 647 O O . VAL A 1 88 ? 11.208 -1.288 -7.227 1.00 92.00 88 VAL A O 1
ATOM 650 N N . ALA A 1 89 ? 10.762 0.495 -8.504 1.00 88.00 89 ALA A N 1
ATOM 651 C CA . ALA A 1 89 ? 11.430 -0.038 -9.693 1.00 88.00 89 ALA A CA 1
ATOM 652 C C . ALA A 1 89 ? 12.915 -0.336 -9.424 1.00 88.00 89 ALA A C 1
ATOM 654 O O . ALA A 1 89 ? 13.439 -1.357 -9.870 1.00 88.00 89 ALA A O 1
ATOM 655 N N . ALA A 1 90 ? 13.575 0.525 -8.640 1.00 87.75 90 ALA A N 1
ATOM 656 C CA . ALA A 1 90 ? 14.946 0.298 -8.189 1.00 87.75 90 ALA A CA 1
ATOM 657 C C . ALA A 1 90 ? 15.062 -0.907 -7.235 1.00 87.75 90 ALA A C 1
ATOM 659 O O . ALA A 1 90 ? 16.051 -1.635 -7.279 1.00 87.75 90 ALA A O 1
ATOM 660 N N . ASP A 1 91 ? 14.048 -1.138 -6.399 1.00 89.56 91 ASP A N 1
ATOM 661 C CA . ASP A 1 91 ? 14.049 -2.211 -5.400 1.00 89.56 91 ASP A CA 1
ATOM 662 C C . ASP A 1 91 ? 13.827 -3.591 -6.015 1.00 89.56 91 ASP A C 1
ATOM 664 O O . ASP A 1 91 ? 14.423 -4.568 -5.569 1.00 89.56 91 ASP A O 1
ATOM 668 N N . PHE A 1 92 ? 13.005 -3.667 -7.062 1.00 87.62 92 PHE A N 1
ATOM 669 C CA . PHE A 1 92 ? 12.795 -4.892 -7.832 1.00 87.62 92 PHE A CA 1
ATOM 670 C C . PHE A 1 92 ? 13.984 -5.250 -8.731 1.00 87.62 92 PHE A C 1
ATOM 672 O O . PHE A 1 92 ? 13.945 -6.286 -9.389 1.00 87.62 92 PHE A O 1
ATOM 679 N N . GLN A 1 93 ? 15.031 -4.410 -8.764 1.00 83.31 93 GLN A N 1
ATOM 680 C CA . GLN A 1 93 ? 16.228 -4.609 -9.589 1.00 83.31 93 GLN A CA 1
ATOM 681 C C . GLN A 1 93 ? 15.867 -4.922 -11.046 1.00 83.31 93 GLN A C 1
ATOM 683 O O . GLN A 1 93 ? 16.458 -5.800 -11.678 1.00 83.31 93 GLN A O 1
ATOM 688 N N . LEU A 1 94 ? 14.844 -4.232 -11.560 1.00 73.31 94 LEU A N 1
ATOM 689 C CA . LEU A 1 94 ? 14.280 -4.553 -12.861 1.00 73.31 94 LEU A CA 1
ATOM 690 C C . LEU A 1 94 ? 15.349 -4.434 -13.933 1.00 73.31 94 LEU A C 1
ATOM 692 O O . LEU A 1 94 ? 16.106 -3.461 -13.979 1.00 73.31 94 LEU A O 1
ATOM 696 N N . ASN A 1 95 ? 15.394 -5.436 -14.809 1.00 68.94 95 ASN A N 1
ATOM 697 C CA . ASN A 1 95 ? 16.241 -5.361 -15.981 1.00 68.94 95 ASN A CA 1
ATOM 698 C C . ASN A 1 95 ? 15.797 -4.127 -16.791 1.00 68.94 95 ASN A C 1
ATOM 700 O O . ASN A 1 95 ? 14.626 -4.053 -17.164 1.00 68.94 95 ASN A O 1
ATOM 704 N N . PRO A 1 96 ? 16.693 -3.173 -17.101 1.00 66.12 96 PRO A N 1
ATOM 705 C CA . PRO A 1 96 ? 16.347 -2.001 -17.907 1.00 66.12 96 PRO A CA 1
ATOM 706 C C . PRO A 1 96 ? 15.849 -2.359 -19.319 1.00 66.12 96 PRO A C 1
ATOM 708 O O . PRO A 1 96 ? 15.317 -1.503 -20.017 1.00 66.12 96 PRO A O 1
ATOM 711 N N . SER A 1 97 ? 16.012 -3.618 -19.737 1.00 67.25 97 SER A N 1
ATOM 712 C CA . SER A 1 97 ? 15.486 -4.162 -20.991 1.00 67.25 97 SER A CA 1
ATOM 713 C C . SER A 1 97 ? 14.048 -4.685 -20.887 1.00 67.25 97 SER A C 1
ATOM 715 O O . SER A 1 97 ? 13.485 -5.056 -21.915 1.00 67.25 97 SER A O 1
ATOM 717 N N . THR A 1 98 ? 13.453 -4.759 -19.689 1.00 67.88 98 THR A N 1
ATOM 718 C CA . THR A 1 98 ? 12.050 -5.161 -19.515 1.00 67.88 98 THR A CA 1
ATOM 719 C C . THR A 1 98 ? 11.151 -4.052 -20.063 1.00 67.88 98 THR A C 1
ATOM 721 O O . THR A 1 98 ? 11.135 -2.956 -19.495 1.00 67.88 98 THR A O 1
ATOM 724 N N . PRO A 1 99 ? 10.399 -4.296 -21.151 1.00 64.44 99 PRO A N 1
ATOM 725 C CA . PRO A 1 99 ? 9.486 -3.301 -21.683 1.00 64.44 99 PRO A CA 1
ATOM 726 C C . PRO A 1 99 ? 8.309 -3.189 -20.714 1.00 64.44 99 PRO A C 1
ATOM 728 O O . PRO A 1 99 ? 7.538 -4.133 -20.583 1.00 64.44 99 PRO A O 1
ATOM 731 N N . GLU A 1 100 ? 8.204 -2.048 -20.035 1.00 76.38 100 GLU A N 1
ATOM 732 C CA . GLU A 1 100 ? 7.032 -1.648 -19.246 1.00 76.38 100 GLU A CA 1
ATOM 733 C C . GLU A 1 100 ? 6.662 -2.619 -18.098 1.00 76.38 100 GLU A C 1
ATOM 735 O O . GLU A 1 100 ? 5.782 -3.473 -18.239 1.00 76.38 100 GLU A O 1
ATOM 740 N N . PRO A 1 101 ? 7.324 -2.506 -16.930 1.00 78.81 101 PRO A N 1
ATOM 741 C CA . PRO A 1 101 ? 6.987 -3.323 -15.769 1.00 78.81 101 PRO A CA 1
ATOM 742 C C . PRO A 1 101 ? 5.555 -3.047 -15.302 1.00 78.81 101 PRO A C 1
ATOM 744 O O . PRO A 1 101 ? 5.143 -1.898 -15.146 1.00 78.81 101 PRO A O 1
ATOM 747 N N . LYS A 1 102 ? 4.798 -4.117 -15.052 1.00 89.50 102 LYS A N 1
ATOM 748 C CA . LYS A 1 102 ? 3.427 -4.034 -14.537 1.00 89.50 102 LYS A CA 1
ATOM 749 C C . LYS A 1 102 ? 3.437 -4.250 -13.041 1.00 89.50 102 LYS A C 1
ATOM 751 O O . LYS A 1 102 ? 4.023 -5.226 -12.578 1.00 89.50 102 LYS A O 1
ATOM 756 N N . TYR A 1 103 ? 2.741 -3.404 -12.293 1.00 91.88 103 TYR A N 1
ATOM 757 C CA . TYR A 1 103 ? 2.709 -3.518 -10.842 1.00 91.88 103 TYR A CA 1
ATOM 758 C C . TYR A 1 103 ? 1.319 -3.870 -10.317 1.00 91.88 103 TYR A C 1
ATOM 760 O O . TYR A 1 103 ? 0.303 -3.649 -10.971 1.00 91.88 103 TYR A O 1
ATOM 768 N N . CYS A 1 104 ? 1.257 -4.390 -9.096 1.00 92.38 104 CYS A N 1
ATOM 769 C CA . CYS A 1 104 ? 0.053 -4.313 -8.276 1.00 92.38 104 CYS A CA 1
ATOM 770 C C . CYS A 1 104 ? 0.409 -3.804 -6.884 1.00 92.38 104 CYS A C 1
ATOM 772 O O . CYS A 1 104 ? 1.542 -3.949 -6.426 1.00 92.38 104 CYS A O 1
ATOM 774 N N . ILE A 1 105 ? -0.566 -3.190 -6.222 1.00 94.31 105 ILE A N 1
ATOM 775 C CA . ILE A 1 105 ? -0.415 -2.652 -4.876 1.00 94.31 105 ILE A CA 1
ATOM 776 C C . ILE A 1 105 ? -1.605 -3.075 -4.029 1.00 94.31 105 ILE A C 1
ATOM 778 O O . ILE A 1 105 ? -2.756 -2.961 -4.454 1.00 94.31 105 ILE A O 1
ATOM 782 N N . VAL A 1 106 ? -1.321 -3.543 -2.820 1.00 92.56 106 VAL A N 1
ATOM 783 C CA . VAL A 1 106 ? -2.323 -3.829 -1.794 1.00 92.56 106 VAL A CA 1
ATOM 784 C C . VAL A 1 106 ? -1.791 -3.418 -0.432 1.00 92.56 106 VAL A C 1
ATOM 786 O O . VAL A 1 106 ? -0.585 -3.381 -0.194 1.00 92.56 106 VAL A O 1
ATOM 789 N N . SER A 1 107 ? -2.694 -3.123 0.489 1.00 91.12 107 SER A N 1
ATOM 790 C CA . SER A 1 107 ? -2.354 -2.863 1.879 1.00 91.12 107 SER A CA 1
ATOM 791 C C . SER A 1 107 ? -2.634 -4.084 2.740 1.00 91.12 107 SER A C 1
ATOM 793 O O . SER A 1 107 ? -3.507 -4.898 2.441 1.00 91.12 107 SER A O 1
ATOM 795 N N . GLY A 1 108 ? -1.927 -4.197 3.856 1.00 85.56 108 GLY A N 1
ATOM 796 C CA . GLY A 1 108 ? -2.298 -5.155 4.883 1.00 85.56 108 GLY A CA 1
ATOM 797 C C . GLY A 1 108 ? -1.751 -4.786 6.245 1.00 85.56 108 GLY A C 1
ATOM 798 O O . GLY A 1 108 ? -0.938 -3.877 6.400 1.00 85.56 108 GLY A O 1
ATOM 799 N N . ASN A 1 109 ? -2.232 -5.502 7.247 1.00 84.00 109 ASN A N 1
ATOM 800 C CA . ASN A 1 109 ? -1.907 -5.227 8.634 1.00 84.00 109 ASN A CA 1
ATOM 801 C C . ASN A 1 109 ? -0.691 -6.058 9.029 1.00 84.00 109 ASN A C 1
ATOM 803 O O . ASN A 1 109 ? -0.653 -7.265 8.785 1.00 84.00 109 ASN A O 1
ATOM 807 N N . ALA A 1 110 ? 0.285 -5.427 9.673 1.00 76.00 110 ALA A N 1
ATOM 808 C CA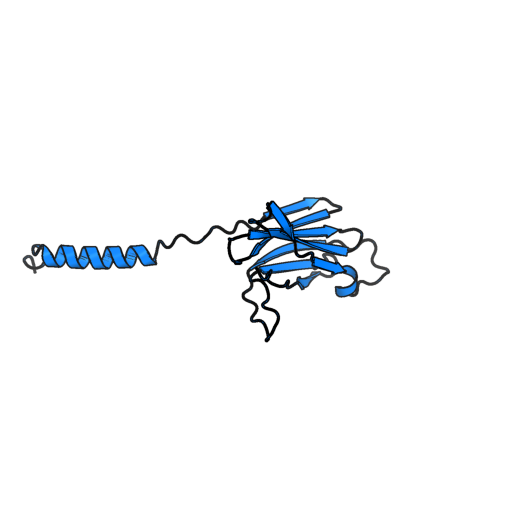 . ALA A 1 110 ? 1.400 -6.145 10.269 1.00 76.00 110 ALA A CA 1
ATOM 809 C C . ALA A 1 110 ? 1.824 -5.476 11.568 1.00 76.00 110 ALA A C 1
ATOM 811 O O . ALA A 1 110 ? 2.111 -4.283 11.614 1.00 76.00 110 ALA A O 1
ATOM 812 N N . ASN A 1 111 ? 1.927 -6.275 12.625 1.00 71.25 111 ASN A N 1
ATOM 813 C CA . ASN A 1 111 ? 2.528 -5.841 13.878 1.00 71.25 111 ASN A CA 1
ATOM 814 C C . ASN A 1 111 ? 4.044 -6.003 13.782 1.00 71.25 111 ASN A C 1
ATOM 816 O O . ASN A 1 111 ? 4.623 -6.952 14.311 1.00 71.25 111 ASN A O 1
ATOM 820 N N . VAL A 1 112 ? 4.687 -5.090 13.056 1.00 68.88 112 VAL A N 1
ATOM 821 C CA . VAL A 1 112 ? 6.147 -5.051 12.972 1.00 68.88 112 VAL A CA 1
ATOM 822 C C . VAL A 1 112 ? 6.683 -4.546 14.309 1.00 68.88 112 VAL A C 1
ATOM 824 O O . VAL A 1 112 ? 6.289 -3.488 14.796 1.00 68.88 112 VAL A O 1
ATOM 827 N N . THR A 1 113 ? 7.567 -5.314 14.942 1.00 67.25 113 THR A N 1
ATOM 828 C CA . THR A 1 113 ? 8.199 -4.881 16.194 1.00 67.25 113 THR A CA 1
ATOM 829 C C . THR A 1 113 ? 9.352 -3.942 15.844 1.00 67.25 113 THR A C 1
ATOM 831 O O . THR A 1 113 ? 10.290 -4.340 15.158 1.00 67.25 113 THR A O 1
ATOM 834 N N . GLY A 1 114 ? 9.253 -2.677 16.254 1.00 63.88 114 GLY A N 1
ATOM 835 C CA . GLY A 1 114 ? 10.282 -1.670 16.001 1.00 63.88 114 GLY A CA 1
ATOM 836 C C . GLY A 1 114 ? 11.498 -1.812 16.915 1.00 63.88 114 GLY A C 1
ATOM 837 O O . GLY A 1 114 ? 11.379 -2.219 18.070 1.00 63.88 114 GLY A O 1
ATOM 838 N N . GLY A 1 115 ? 12.671 -1.429 16.407 1.00 64.00 115 GLY A N 1
ATOM 839 C CA . GLY A 1 115 ? 13.845 -1.138 17.234 1.00 64.00 115 GLY A CA 1
ATOM 8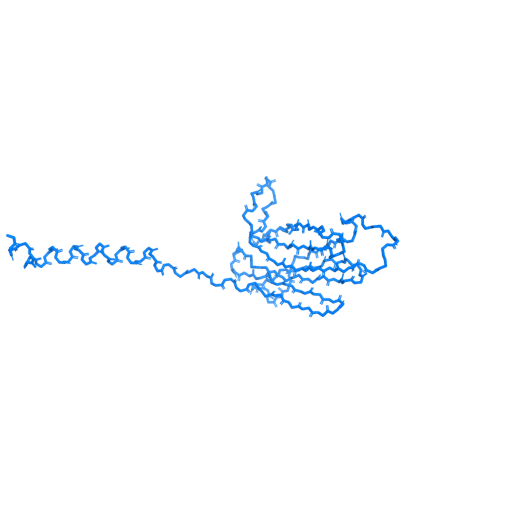40 C C . GLY A 1 115 ? 13.742 0.243 17.897 1.00 64.00 115 GLY A C 1
ATOM 841 O O . GLY A 1 115 ? 12.918 1.072 17.509 1.00 64.00 115 GLY A O 1
ATOM 842 N N . ARG A 1 116 ? 14.586 0.510 18.906 1.00 55.66 116 ARG A N 1
ATOM 843 C CA . ARG A 1 116 ? 14.588 1.782 19.657 1.00 55.66 116 ARG A CA 1
ATOM 844 C C . ARG A 1 116 ? 14.685 2.991 18.707 1.00 55.66 116 ARG A C 1
ATOM 846 O O . ARG A 1 116 ? 15.686 3.139 18.017 1.00 55.66 116 ARG A O 1
ATOM 853 N N . GLY A 1 117 ? 13.672 3.864 18.720 1.00 63.19 117 GLY A N 1
ATOM 854 C CA . GLY A 1 117 ? 13.703 5.197 18.095 1.00 63.19 117 GLY A CA 1
ATOM 855 C C . GLY A 1 117 ? 12.709 5.431 16.953 1.00 63.19 117 GLY A C 1
ATOM 856 O O . GLY A 1 117 ? 12.258 6.559 16.796 1.00 63.19 117 GLY A O 1
ATOM 857 N N . ASN A 1 118 ? 12.296 4.394 16.215 1.00 66.56 118 ASN A N 1
ATOM 858 C CA . ASN A 1 118 ? 11.292 4.519 15.152 1.00 66.56 118 ASN A CA 1
ATOM 859 C C . ASN A 1 118 ? 10.280 3.383 15.260 1.00 66.56 118 ASN A C 1
ATOM 861 O O . ASN A 1 118 ? 10.529 2.266 14.806 1.00 66.56 118 ASN A O 1
ATOM 865 N N . GLN A 1 119 ? 9.130 3.674 15.870 1.00 73.81 119 GLN A N 1
ATOM 866 C CA . GLN A 1 119 ? 8.043 2.709 15.925 1.00 73.81 119 GLN A CA 1
ATOM 867 C C . GLN A 1 119 ? 7.417 2.596 14.523 1.00 73.81 119 GLN A C 1
ATOM 869 O O . GLN A 1 119 ? 6.877 3.588 14.014 1.00 73.81 119 GLN A O 1
ATOM 874 N N . PRO A 1 120 ? 7.482 1.425 13.870 1.00 76.69 120 PRO A N 1
ATOM 875 C CA . PRO A 1 120 ? 6.785 1.209 12.612 1.00 76.69 120 PRO A CA 1
ATOM 876 C C . PRO A 1 120 ? 5.274 1.295 12.842 1.00 76.69 120 PRO A C 1
ATOM 878 O O . PRO A 1 120 ? 4.766 0.979 13.924 1.00 76.69 120 PRO A O 1
ATOM 881 N N . ALA A 1 121 ? 4.553 1.746 11.822 1.00 79.75 121 ALA A N 1
ATOM 882 C CA . ALA A 1 121 ? 3.107 1.647 11.813 1.00 79.75 121 ALA A CA 1
ATOM 883 C C . ALA A 1 121 ? 2.679 0.174 11.814 1.00 79.75 121 ALA A C 1
ATOM 885 O O . ALA A 1 121 ? 3.401 -0.715 11.367 1.00 79.75 121 ALA A O 1
ATOM 886 N N . ASN A 1 122 ? 1.465 -0.074 12.287 1.00 81.38 122 ASN A N 1
ATOM 887 C CA . ASN A 1 122 ? 0.825 -1.390 12.320 1.00 81.38 122 ASN A CA 1
ATOM 888 C C . ASN A 1 122 ? 0.282 -1.847 10.943 1.00 81.38 122 ASN A C 1
ATOM 890 O O . ASN A 1 122 ? -0.535 -2.769 10.866 1.00 81.38 122 ASN A O 1
ATOM 894 N N . GLY A 1 123 ? 0.720 -1.196 9.864 1.00 84.75 123 GLY A N 1
ATOM 895 C CA . GLY A 1 123 ? 0.308 -1.444 8.490 1.00 84.75 123 GLY A CA 1
ATOM 896 C C . GLY A 1 123 ? 1.507 -1.492 7.546 1.00 84.75 123 GLY A C 1
ATOM 897 O O . GLY A 1 123 ? 2.538 -0.866 7.795 1.00 84.75 123 GLY A O 1
ATOM 898 N N . LEU A 1 124 ? 1.355 -2.253 6.467 1.00 89.50 124 LEU A N 1
ATOM 899 C CA . LEU A 1 124 ? 2.319 -2.406 5.384 1.00 89.50 124 LEU A CA 1
ATOM 900 C C . LEU A 1 124 ? 1.641 -2.157 4.041 1.00 89.50 124 LEU A C 1
ATOM 902 O O . LEU A 1 124 ? 0.443 -2.401 3.867 1.00 89.50 124 LEU A O 1
ATOM 906 N N . VAL A 1 125 ? 2.450 -1.732 3.078 1.00 92.81 125 VAL A N 1
ATOM 907 C CA . VAL A 1 125 ? 2.093 -1.714 1.661 1.00 92.81 125 VAL A CA 1
ATOM 908 C C . VAL A 1 125 ? 2.853 -2.835 0.973 1.00 92.81 125 VAL A C 1
ATOM 910 O O . VAL A 1 125 ? 4.078 -2.882 1.040 1.00 92.81 125 VAL A O 1
ATOM 913 N N . TYR A 1 126 ? 2.147 -3.733 0.305 1.00 93.69 126 TYR A N 1
ATOM 914 C CA . TYR A 1 126 ? 2.750 -4.753 -0.540 1.00 93.69 126 TYR A CA 1
ATOM 915 C C . TYR A 1 126 ? 2.677 -4.283 -1.981 1.00 93.69 126 TYR A C 1
ATOM 917 O O . TYR A 1 126 ? 1.602 -3.929 -2.470 1.00 93.69 126 TYR A O 1
ATOM 925 N N . VAL A 1 127 ? 3.817 -4.295 -2.658 1.00 95.00 127 VAL A N 1
ATOM 926 C CA . VAL A 1 127 ? 3.882 -4.066 -4.098 1.00 95.00 127 VAL A CA 1
ATOM 927 C C . VAL A 1 127 ? 4.393 -5.339 -4.740 1.00 95.00 127 VAL A C 1
ATOM 929 O O . VAL A 1 127 ? 5.337 -5.945 -4.233 1.00 95.00 127 VAL A O 1
ATOM 932 N N . ALA A 1 128 ? 3.768 -5.744 -5.837 1.00 93.38 128 ALA A N 1
ATOM 933 C CA . ALA A 1 128 ? 4.255 -6.824 -6.676 1.00 93.38 128 ALA A CA 1
ATOM 934 C C . ALA A 1 128 ? 4.635 -6.283 -8.048 1.00 93.38 128 ALA A C 1
ATOM 936 O O . ALA A 1 128 ? 3.944 -5.411 -8.575 1.00 93.38 128 ALA A O 1
ATOM 937 N N . GLU A 1 129 ? 5.684 -6.842 -8.638 1.00 90.50 129 GLU A N 1
ATOM 938 C CA . GLU A 1 129 ? 5.932 -6.731 -10.069 1.00 90.50 129 GLU A CA 1
ATOM 939 C C . GLU A 1 129 ? 5.407 -8.000 -10.752 1.00 90.50 129 GLU A C 1
ATOM 941 O O . GLU A 1 129 ? 5.750 -9.124 -10.383 1.00 90.50 129 GLU A O 1
ATOM 946 N N . LEU A 1 130 ? 4.494 -7.822 -11.703 1.00 89.00 130 LEU A N 1
ATOM 947 C CA . LEU A 1 130 ? 3.621 -8.882 -12.202 1.00 89.00 130 LEU A CA 1
ATOM 948 C C . LEU A 1 130 ? 4.267 -9.759 -13.278 1.00 89.00 130 LEU A C 1
ATOM 950 O O . LEU A 1 130 ? 3.738 -10.832 -13.560 1.00 89.00 130 LEU A O 1
ATOM 954 N N . THR A 1 131 ? 5.388 -9.346 -13.872 1.00 84.81 131 THR A N 1
ATOM 955 C CA . THR A 1 131 ? 6.114 -10.164 -14.857 1.00 84.81 131 THR A CA 1
ATOM 956 C C . THR A 1 131 ? 6.971 -11.220 -14.165 1.00 84.81 131 THR A C 1
ATOM 958 O O . THR A 1 131 ? 6.945 -12.386 -14.551 1.00 84.81 131 THR A O 1
ATOM 961 N N . SER A 1 132 ? 7.720 -10.829 -13.133 1.00 82.88 132 SER A N 1
ATOM 962 C CA . SER A 1 132 ? 8.562 -11.724 -12.330 1.00 82.88 132 SER A CA 1
ATOM 963 C C . SER A 1 132 ? 7.800 -12.414 -11.198 1.00 82.88 132 SER A C 1
ATOM 965 O O . SER A 1 132 ? 8.246 -13.448 -10.706 1.00 82.88 132 SER A O 1
ATOM 967 N N . GLY A 1 133 ? 6.671 -11.847 -10.761 1.00 85.19 133 GLY A N 1
ATOM 968 C CA . GLY A 1 133 ? 5.931 -12.312 -9.586 1.00 85.19 133 GLY A CA 1
ATOM 969 C C . GLY A 1 133 ? 6.608 -11.964 -8.255 1.00 85.19 133 GLY A C 1
ATOM 970 O O . GLY A 1 133 ? 6.217 -12.490 -7.213 1.00 85.19 133 GLY A O 1
ATOM 971 N N . THR A 1 134 ? 7.626 -11.100 -8.269 1.00 89.50 134 THR A N 1
ATOM 972 C CA . THR A 1 134 ? 8.337 -10.676 -7.059 1.00 89.50 134 THR A CA 1
ATOM 973 C C . THR A 1 134 ? 7.466 -9.722 -6.252 1.00 89.50 134 THR A C 1
ATOM 975 O O . THR A 1 134 ? 6.841 -8.823 -6.813 1.00 89.50 134 THR A O 1
ATOM 978 N N . VAL A 1 135 ? 7.456 -9.879 -4.926 1.00 92.88 135 VAL A N 1
ATOM 979 C CA . VAL A 1 135 ? 6.690 -9.030 -4.004 1.00 92.88 135 VAL A CA 1
ATOM 980 C C . VAL A 1 135 ? 7.620 -8.433 -2.957 1.00 92.88 135 VAL A C 1
ATOM 982 O O . VAL A 1 135 ? 8.424 -9.146 -2.357 1.00 92.88 135 VAL A O 1
ATOM 985 N N . VAL A 1 136 ? 7.481 -7.133 -2.704 1.00 93.75 136 VAL A N 1
ATOM 986 C CA . VAL A 1 136 ? 8.201 -6.418 -1.644 1.00 93.75 136 VAL A CA 1
ATOM 987 C C . VAL A 1 136 ? 7.195 -5.784 -0.689 1.00 93.75 136 VAL A C 1
ATOM 989 O O . VAL A 1 136 ? 6.195 -5.195 -1.103 1.00 93.75 136 VAL A O 1
ATOM 992 N N . ALA A 1 137 ? 7.468 -5.915 0.609 1.00 92.44 137 ALA A N 1
ATOM 993 C CA . ALA A 1 137 ? 6.694 -5.289 1.669 1.00 92.44 137 ALA A CA 1
ATOM 994 C C . ALA A 1 137 ? 7.372 -3.995 2.133 1.00 92.44 137 ALA A C 1
ATOM 996 O O . ALA A 1 137 ? 8.542 -3.986 2.522 1.00 92.44 137 ALA A O 1
ATOM 997 N N . TYR A 1 138 ? 6.611 -2.908 2.134 1.00 91.75 138 TYR A N 1
ATOM 998 C CA . TYR A 1 138 ? 7.053 -1.578 2.514 1.00 91.75 138 TYR A CA 1
ATOM 999 C C . TYR A 1 138 ? 6.451 -1.187 3.856 1.00 91.75 138 TYR A C 1
ATOM 1001 O O . TYR A 1 138 ? 5.243 -0.974 3.989 1.00 91.75 138 TYR A O 1
ATOM 1009 N N . GLY A 1 139 ? 7.328 -1.090 4.854 1.00 89.06 139 GLY A N 1
ATOM 1010 C CA . GLY A 1 139 ? 7.015 -0.497 6.144 1.00 89.06 139 GLY A CA 1
ATOM 1011 C C . GLY A 1 139 ? 7.153 1.017 6.116 1.00 89.06 139 GLY A C 1
ATOM 1012 O O . GLY A 1 139 ? 8.005 1.577 5.421 1.00 89.06 139 GLY A O 1
ATOM 1013 N N . PHE A 1 140 ? 6.322 1.671 6.915 1.00 86.19 140 PHE A N 1
ATOM 1014 C CA . PHE A 1 140 ? 6.325 3.112 7.092 1.00 86.19 140 PHE A CA 1
ATOM 1015 C C . PHE A 1 140 ? 6.217 3.454 8.581 1.00 86.19 140 PHE A C 1
ATOM 1017 O O . PHE A 1 140 ? 5.715 2.670 9.388 1.00 86.19 140 PHE A O 1
ATOM 1024 N N . THR A 1 141 ? 6.760 4.598 8.987 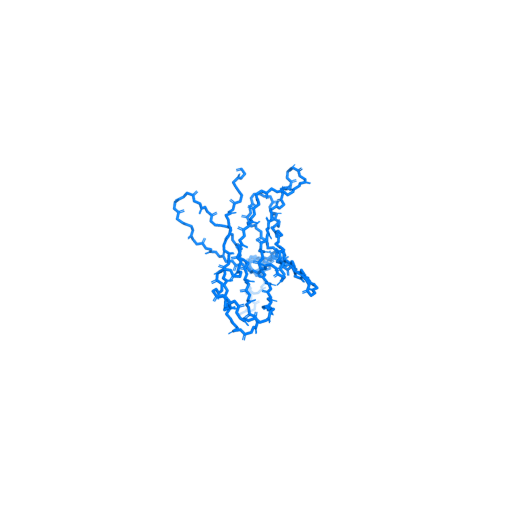1.00 83.50 141 THR A N 1
ATOM 1025 C CA . THR A 1 141 ? 6.850 4.978 10.405 1.00 83.50 141 THR A CA 1
ATOM 1026 C C . THR A 1 141 ? 5.510 5.460 10.927 1.00 83.50 141 THR A C 1
ATOM 1028 O O . THR A 1 141 ? 4.797 6.173 10.228 1.00 83.50 141 THR A O 1
ATOM 1031 N N . LYS A 1 142 ? 5.153 5.142 12.167 1.00 76.56 142 LYS A N 1
ATOM 1032 C CA . LYS A 1 142 ? 3.971 5.755 12.775 1.00 76.56 142 LYS A CA 1
ATOM 1033 C C . LYS A 1 142 ? 4.207 7.270 12.938 1.00 76.56 142 LYS A C 1
ATOM 1035 O O . LYS A 1 142 ? 5.282 7.643 13.414 1.00 76.56 142 LYS A O 1
ATOM 1040 N N . PRO A 1 143 ? 3.249 8.142 12.570 1.00 70.88 143 PRO A N 1
ATOM 1041 C CA . PRO A 1 143 ? 3.352 9.563 12.876 1.00 70.88 143 PRO A CA 1
ATOM 1042 C C . PRO A 1 143 ? 3.421 9.742 14.396 1.00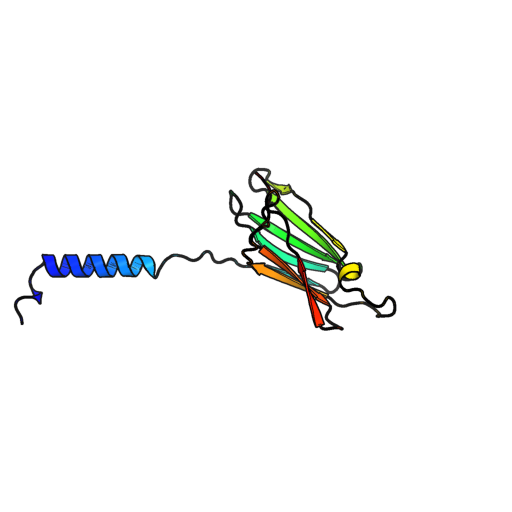 70.88 143 PRO A C 1
ATOM 1044 O O . PRO A 1 143 ? 2.615 9.168 15.134 1.00 70.88 143 PRO A O 1
ATOM 1047 N N . GLN A 1 144 ? 4.421 10.487 14.863 1.00 63.94 144 GLN A N 1
ATOM 1048 C CA . GLN A 1 144 ? 4.548 10.845 16.273 1.00 63.94 144 GLN A CA 1
ATOM 1049 C C . GLN A 1 144 ? 3.738 12.124 16.477 1.00 63.94 144 GLN A C 1
ATOM 1051 O O . GLN A 1 144 ? 4.160 13.191 16.036 1.00 63.94 144 GLN A O 1
ATOM 1056 N N . GLY A 1 145 ? 2.527 11.965 17.013 1.00 56.22 145 GLY A N 1
ATOM 1057 C CA . GLY A 1 145 ? 1.709 13.077 17.497 1.00 56.22 145 GLY A CA 1
ATOM 1058 C C . GLY A 1 145 ? 2.182 13.557 18.857 1.00 56.22 145 GLY A C 1
ATOM 1059 O O . GLY A 1 145 ? 2.732 12.714 19.605 1.00 56.22 145 GLY A O 1
#